Protein AF-A0A4U9D0R1-F1 (afdb_monomer_lite)

Sequence (81 aa):
MKQSIVKWLFELNAKQREVLARRFGLLGYEAATLEDVGREIGLTRERVRQIQVEGLRPPAGNPAGSGAEHRSAIPRIRHFS

InterPro domains:
  IPR000943 RNA polymerase sigma-70 [PR00046] (12-24)
  IPR000943 RNA polymerase sigma-70 [PR00046] (33-48)
  IPR000943 RNA polymerase sigma-70 [PR00046] (48-59)
  IPR007630 RNA polymerase sigma-70 region 4 [PF04545] (8-57)
  IPR013324 RNA polymerase sigma factor, region 3/4-like [SSF88659] (2-57)
  IPR036388 Winged helix-like DNA-binding domain superfamily [G3DSA:1.10.10.10] (1-59)
  IPR050239 Sigma-70 factor family, RNA polymerase initiation factors [PTHR30603] (1-57)

Radius of gyration: 13.96 Å; chains: 1; bounding box: 34×28×38 Å

pLDDT: mean 70.76, std 18.61, range [37.81, 90.44]

Structure (mmCIF, N/CA/C/O backbone):
data_AF-A0A4U9D0R1-F1
#
_entry.id   AF-A0A4U9D0R1-F1
#
loop_
_atom_site.group_PDB
_atom_site.id
_atom_site.type_symbol
_atom_site.label_atom_id
_atom_site.label_alt_id
_atom_site.label_comp_id
_atom_site.label_asym_id
_atom_site.label_entity_id
_atom_site.label_seq_id
_atom_site.pdbx_PDB_ins_code
_atom_site.Cartn_x
_atom_site.Cartn_y
_atom_site.Cartn_z
_atom_site.occupancy
_atom_site.B_iso_or_equiv
_atom_site.auth_seq_id
_atom_site.auth_comp_id
_ato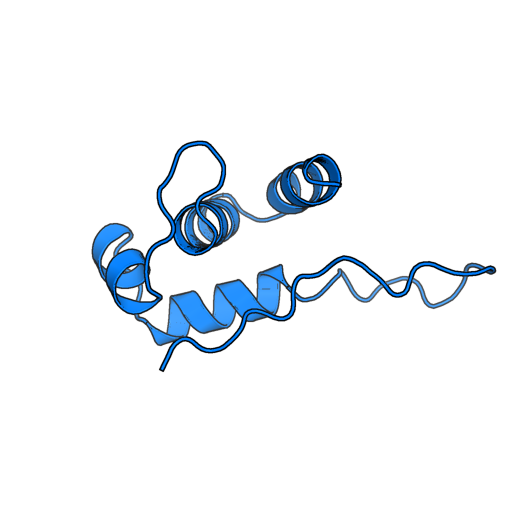m_site.auth_asym_id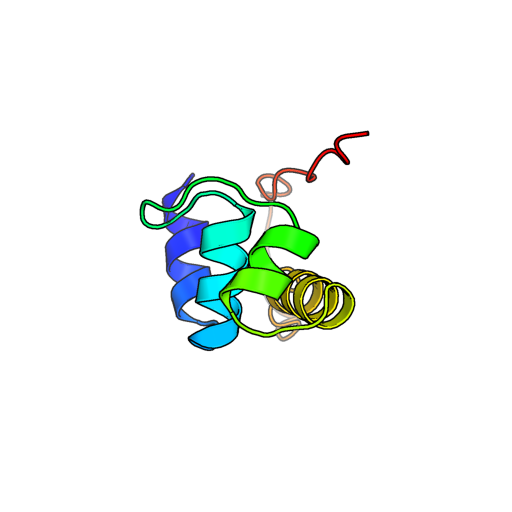
_atom_site.auth_atom_id
_atom_site.pdbx_PDB_model_num
ATOM 1 N N . MET A 1 1 ? -3.214 5.847 -21.000 1.00 46.34 1 MET A N 1
ATOM 2 C CA . MET A 1 1 ? -2.253 6.004 -19.879 1.00 46.34 1 MET A CA 1
ATOM 3 C C . MET A 1 1 ? -2.633 5.273 -18.583 1.00 46.34 1 MET A C 1
ATOM 5 O O . MET A 1 1 ? -1.733 4.747 -17.952 1.00 46.34 1 MET A O 1
ATOM 9 N N . LYS A 1 2 ? -3.912 5.171 -18.170 1.00 50.75 2 LYS A N 1
ATOM 10 C CA . LYS A 1 2 ? -4.291 4.481 -16.908 1.00 50.75 2 LYS A CA 1
ATOM 11 C C . LYS A 1 2 ? -4.118 2.944 -16.909 1.00 50.75 2 LYS A C 1
ATOM 13 O O . LYS A 1 2 ? -4.014 2.352 -15.842 1.00 50.75 2 LYS A O 1
ATOM 18 N N . GLN A 1 3 ? -4.060 2.295 -18.077 1.00 55.19 3 GLN A N 1
ATOM 19 C CA . GLN A 1 3 ? -4.034 0.824 -18.178 1.00 55.19 3 GLN A CA 1
ATOM 20 C C . GLN A 1 3 ? -2.703 0.187 -17.733 1.00 55.19 3 GLN A C 1
ATOM 22 O O . GLN A 1 3 ? -2.709 -0.902 -17.163 1.00 55.19 3 GLN A O 1
ATOM 27 N N . SER A 1 4 ? -1.571 0.875 -17.920 1.00 64.38 4 SER A N 1
ATOM 28 C CA . SER A 1 4 ? -0.248 0.339 -17.561 1.00 64.38 4 SER A CA 1
ATOM 29 C C . SER A 1 4 ? -0.069 0.180 -16.048 1.00 64.38 4 SER A C 1
ATOM 31 O O . SER A 1 4 ? 0.545 -0.781 -15.598 1.00 64.38 4 SER A O 1
ATOM 33 N N . ILE A 1 5 ? -0.668 1.080 -15.261 1.00 65.25 5 ILE A N 1
ATOM 34 C CA . ILE A 1 5 ? -0.629 1.038 -13.791 1.00 65.25 5 ILE A CA 1
ATOM 35 C C . ILE A 1 5 ? -1.413 -0.165 -13.263 1.00 65.25 5 ILE A C 1
ATOM 37 O O . ILE A 1 5 ? -0.941 -0.847 -12.362 1.00 65.25 5 ILE A O 1
ATOM 41 N N . VAL A 1 6 ? -2.580 -0.462 -13.846 1.00 69.75 6 VAL A N 1
ATOM 42 C CA . VAL A 1 6 ? -3.399 -1.616 -13.442 1.00 69.75 6 VAL A CA 1
ATOM 43 C C . VAL A 1 6 ? -2.666 -2.923 -13.732 1.00 69.75 6 VAL A C 1
ATOM 45 O O . VAL A 1 6 ? -2.590 -3.775 -12.856 1.00 69.75 6 VAL A O 1
ATOM 48 N N . LYS A 1 7 ? -2.063 -3.071 -14.917 1.00 73.62 7 LYS A N 1
ATOM 49 C CA . LYS A 1 7 ? -1.295 -4.278 -15.257 1.00 73.62 7 LYS A CA 1
ATOM 50 C C . LYS A 1 7 ? -0.113 -4.492 -14.305 1.00 73.62 7 LYS A C 1
ATOM 52 O O . LYS A 1 7 ? 0.091 -5.603 -13.837 1.00 73.62 7 LYS A O 1
ATOM 57 N N . TRP A 1 8 ? 0.598 -3.424 -13.956 1.00 75.69 8 TRP A N 1
ATOM 58 C CA . TRP A 1 8 ? 1.704 -3.483 -13.002 1.00 75.69 8 TRP A CA 1
ATOM 59 C C . TRP A 1 8 ? 1.254 -3.803 -11.570 1.00 75.69 8 TRP A C 1
ATOM 61 O O . TRP A 1 8 ? 1.860 -4.619 -10.884 1.00 75.69 8 TRP A O 1
ATOM 71 N N . LEU A 1 9 ? 0.120 -3.247 -11.137 1.00 73.19 9 LEU A N 1
ATOM 72 C CA . LEU A 1 9 ? -0.538 -3.617 -9.881 1.00 73.19 9 LEU A CA 1
ATOM 73 C C . LEU A 1 9 ? -0.888 -5.108 -9.820 1.00 73.19 9 LEU A C 1
ATOM 75 O O . LEU A 1 9 ? -0.904 -5.685 -8.731 1.00 73.19 9 LEU A O 1
ATOM 79 N N . PHE A 1 10 ? -1.170 -5.734 -10.966 1.00 76.62 10 PHE A N 1
ATOM 80 C CA . PHE A 1 10 ? -1.408 -7.172 -11.044 1.00 76.62 10 PHE A CA 1
ATOM 81 C C . PHE A 1 10 ? -0.142 -8.019 -10.851 1.00 76.62 10 PHE A C 1
ATOM 83 O O . PHE A 1 10 ? -0.265 -9.150 -10.387 1.00 76.62 10 PHE A O 1
ATOM 90 N N . GLU A 1 11 ? 1.048 -7.470 -11.102 1.00 80.31 11 GLU A N 1
ATOM 91 C CA . GLU A 1 11 ? 2.331 -8.129 -10.807 1.00 80.31 11 GLU A CA 1
ATOM 92 C C . GLU A 1 11 ? 2.736 -8.015 -9.330 1.00 80.31 11 GLU A C 1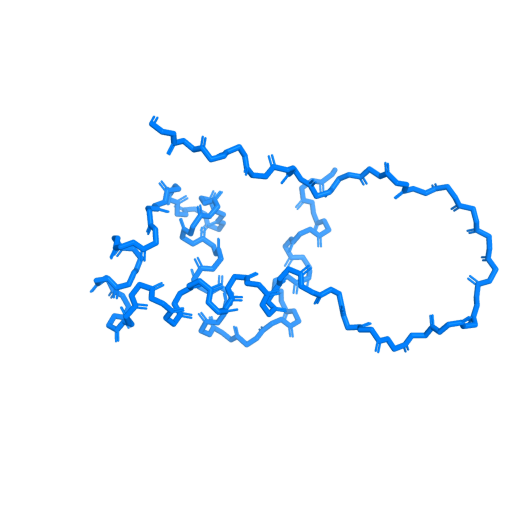
ATOM 94 O O . GLU A 1 11 ? 3.569 -8.780 -8.848 1.00 80.31 11 GLU A O 1
ATOM 99 N N . LEU A 1 12 ? 2.130 -7.084 -8.589 1.00 78.94 12 LEU A N 1
ATOM 100 C CA . LEU A 1 12 ? 2.342 -6.937 -7.153 1.00 78.94 12 LEU A CA 1
ATOM 101 C C . LEU A 1 12 ? 1.508 -7.942 -6.351 1.00 78.94 12 LEU A C 1
ATOM 103 O O . LEU A 1 12 ? 0.415 -8.357 -6.757 1.00 78.94 12 LEU A O 1
ATOM 107 N N . ASN A 1 13 ? 1.996 -8.265 -5.149 1.00 83.69 13 ASN A N 1
ATOM 108 C CA . ASN A 1 13 ? 1.267 -9.101 -4.200 1.00 83.69 13 ASN A CA 1
ATOM 109 C C . ASN A 1 13 ? -0.100 -8.491 -3.872 1.00 83.69 13 ASN A C 1
ATOM 111 O O . ASN A 1 13 ? -0.228 -7.270 -3.775 1.00 83.69 13 ASN A O 1
ATOM 115 N N . ALA A 1 14 ? -1.103 -9.333 -3.602 1.00 83.94 14 ALA A N 1
ATOM 116 C CA . ALA A 1 14 ? -2.472 -8.896 -3.304 1.00 83.94 14 ALA A CA 1
ATOM 117 C C . ALA A 1 14 ? -2.529 -7.786 -2.235 1.00 83.94 14 ALA A C 1
ATOM 119 O O . ALA A 1 14 ? -3.212 -6.782 -2.410 1.00 83.94 14 ALA A O 1
ATOM 120 N N . LYS A 1 15 ? -1.712 -7.906 -1.180 1.00 84.06 15 LYS A N 1
ATOM 121 C CA . LYS A 1 15 ? -1.628 -6.915 -0.097 1.00 84.06 15 LYS A CA 1
ATOM 122 C C . LYS A 1 15 ? -1.015 -5.581 -0.544 1.00 84.06 15 LYS A C 1
ATOM 124 O O . LYS A 1 15 ? -1.446 -4.524 -0.099 1.00 84.06 15 LYS A O 1
ATOM 129 N N . GLN A 1 16 ? -0.026 -5.618 -1.439 1.00 84.75 16 GLN A N 1
ATOM 130 C CA . GLN A 1 16 ? 0.597 -4.414 -1.997 1.00 84.75 16 GLN A CA 1
ATOM 131 C C . GLN A 1 16 ? -0.333 -3.722 -2.995 1.00 84.75 16 GLN A C 1
ATOM 133 O O . GLN A 1 16 ? -0.491 -2.503 -2.954 1.00 84.75 16 GLN A O 1
ATOM 138 N N . ARG A 1 17 ? -0.995 -4.513 -3.846 1.00 87.44 17 ARG A N 1
ATOM 139 C CA . ARG A 1 17 ? -2.027 -4.044 -4.767 1.00 87.44 17 ARG A CA 1
ATOM 140 C C . ARG A 1 17 ? -3.136 -3.320 -4.025 1.00 87.44 17 ARG A C 1
ATOM 142 O O . ARG A 1 17 ? -3.510 -2.236 -4.445 1.00 87.44 17 ARG A O 1
ATOM 149 N N . GLU A 1 18 ? -3.632 -3.892 -2.935 1.00 87.31 18 GLU A N 1
ATOM 150 C CA . GLU A 1 18 ? -4.719 -3.299 -2.157 1.0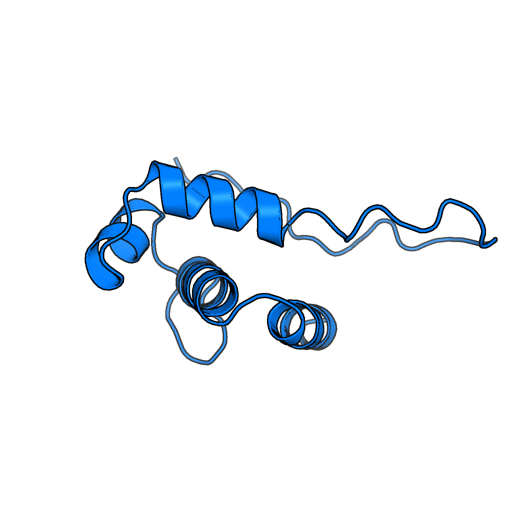0 87.31 18 GLU A CA 1
ATOM 151 C C . GLU A 1 18 ? -4.311 -1.977 -1.499 1.00 87.31 18 GLU A C 1
ATOM 153 O O . GLU A 1 18 ? -5.028 -0.984 -1.618 1.00 87.31 18 GLU A O 1
ATOM 158 N N . VAL A 1 19 ? -3.114 -1.924 -0.902 1.00 88.31 19 VAL A N 1
ATOM 159 C CA . VAL A 1 19 ? -2.532 -0.683 -0.363 1.00 88.31 19 VAL A CA 1
ATOM 160 C C . VAL A 1 19 ? -2.480 0.410 -1.425 1.00 88.31 19 VAL A C 1
ATOM 162 O O . VAL A 1 19 ? -2.916 1.534 -1.189 1.00 88.31 19 VAL A O 1
ATOM 165 N N . LEU A 1 20 ? -1.931 0.094 -2.597 1.00 85.38 20 LEU A N 1
ATOM 166 C CA . LEU A 1 20 ? -1.782 1.059 -3.679 1.00 85.38 20 LEU A CA 1
ATOM 167 C C . LEU A 1 20 ? -3.141 1.432 -4.276 1.00 85.38 20 LEU A C 1
ATOM 169 O O . LEU A 1 20 ? -3.378 2.602 -4.551 1.00 85.38 20 LEU A O 1
ATOM 173 N N . ALA A 1 21 ? -4.052 0.474 -4.437 1.00 87.06 21 ALA A N 1
ATOM 174 C CA . ALA A 1 21 ? -5.379 0.730 -4.970 1.00 87.06 21 ALA A CA 1
ATOM 175 C C . ALA A 1 21 ? -6.151 1.713 -4.087 1.00 87.06 21 ALA A C 1
ATOM 177 O O . ALA A 1 21 ? -6.623 2.725 -4.593 1.00 87.06 21 ALA A O 1
ATOM 178 N N . ARG A 1 22 ? -6.168 1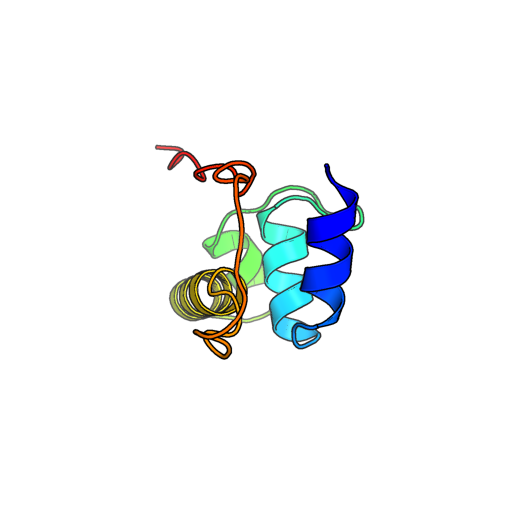.498 -2.769 1.00 88.62 22 ARG A N 1
ATOM 179 C CA . ARG A 1 22 ? -6.776 2.440 -1.819 1.00 88.62 22 ARG A CA 1
ATOM 180 C C . ARG A 1 22 ? -6.036 3.772 -1.778 1.00 88.62 22 ARG A C 1
ATOM 182 O O . ARG A 1 22 ? -6.641 4.831 -1.793 1.00 88.62 22 ARG A O 1
ATOM 189 N N . ARG A 1 23 ? -4.705 3.759 -1.803 1.00 85.62 23 ARG A N 1
ATOM 190 C CA . ARG A 1 23 ? -3.920 4.999 -1.732 1.00 85.62 23 ARG A CA 1
ATOM 191 C C . ARG A 1 23 ? -4.083 5.901 -2.957 1.00 85.62 23 ARG A C 1
ATOM 193 O O . ARG A 1 23 ? -4.031 7.120 -2.840 1.00 85.62 23 ARG A O 1
ATOM 200 N N . PHE A 1 24 ? -4.221 5.312 -4.140 1.00 82.94 24 PHE A N 1
ATOM 201 C CA . PHE A 1 24 ? -4.335 6.045 -5.402 1.00 82.94 24 PHE A CA 1
ATOM 202 C C . PHE A 1 24 ? -5.776 6.170 -5.909 1.00 82.94 24 PHE A C 1
ATOM 204 O O . PHE A 1 24 ? -5.978 6.744 -6.978 1.00 82.94 24 PHE A O 1
ATOM 211 N N . GLY A 1 25 ? -6.756 5.636 -5.178 1.00 84.88 25 GLY A N 1
ATOM 212 C CA . GLY A 1 25 ? -8.152 5.610 -5.605 1.00 84.88 25 GLY A CA 1
ATOM 213 C C . GLY A 1 25 ? -8.363 4.815 -6.900 1.00 84.88 25 GLY A C 1
ATOM 214 O O . GLY A 1 25 ? -8.973 5.286 -7.859 1.00 84.88 25 GLY A O 1
ATOM 215 N N . LEU A 1 26 ? -7.753 3.634 -6.981 1.00 82.44 26 LEU A N 1
ATOM 216 C CA . LEU A 1 26 ? -7.830 2.727 -8.126 1.00 82.44 26 LEU A CA 1
ATOM 217 C C . LEU A 1 26 ? -8.761 1.558 -7.800 1.00 82.44 26 LEU A C 1
ATOM 219 O O . LEU A 1 26 ? -9.059 1.300 -6.641 1.00 82.44 26 LEU A O 1
ATOM 223 N N . LEU A 1 27 ? -9.198 0.818 -8.824 1.00 78.44 27 LEU A N 1
ATOM 224 C CA . LEU A 1 27 ? -10.092 -0.346 -8.675 1.00 78.44 27 LEU A CA 1
ATOM 225 C C . LEU A 1 27 ? -11.437 -0.033 -7.986 1.00 78.44 27 LEU A C 1
ATOM 227 O O . LEU A 1 27 ? -12.062 -0.931 -7.435 1.00 78.44 27 LEU A O 1
ATOM 231 N N . GLY A 1 28 ? -11.893 1.222 -8.039 1.00 79.88 28 GLY A N 1
ATOM 232 C CA . GLY A 1 28 ? -13.153 1.650 -7.422 1.00 79.88 28 GLY A CA 1
ATOM 233 C C . GLY A 1 28 ? -13.033 2.087 -5.961 1.00 79.88 28 GLY A C 1
ATOM 234 O O . GLY A 1 28 ? -14.046 2.421 -5.359 1.00 79.88 28 GLY A O 1
ATOM 235 N N . TYR A 1 29 ? -11.820 2.124 -5.402 1.00 84.75 29 TYR A N 1
ATOM 236 C CA . TYR A 1 29 ? -11.567 2.751 -4.106 1.00 84.75 29 TYR A CA 1
ATOM 237 C C . TYR A 1 29 ? -11.416 4.269 -4.245 1.00 84.75 29 TYR A C 1
ATOM 239 O O . TYR A 1 29 ? -11.004 4.764 -5.295 1.00 84.75 29 TYR A O 1
ATOM 247 N N . GLU A 1 30 ? -11.699 5.005 -3.172 1.00 83.31 30 GLU A N 1
ATOM 248 C CA . GLU A 1 30 ? -11.327 6.416 -3.058 1.00 83.31 30 GLU A CA 1
ATOM 249 C C . GLU A 1 30 ? -9.876 6.558 -2.599 1.00 83.31 30 GLU A C 1
ATOM 251 O O . GLU A 1 30 ? -9.341 5.679 -1.924 1.00 83.31 30 GLU A O 1
ATOM 256 N N . ALA A 1 31 ? -9.224 7.655 -2.990 1.00 85.62 31 ALA A N 1
ATOM 257 C CA . ALA A 1 31 ? -7.845 7.919 -2.603 1.00 85.62 31 ALA A CA 1
ATOM 258 C C . ALA A 1 31 ? -7.764 8.220 -1.099 1.00 85.62 31 ALA A C 1
ATOM 260 O O . ALA A 1 31 ? -8.224 9.263 -0.642 1.00 85.62 31 ALA A O 1
ATOM 261 N N . ALA A 1 32 ? -7.153 7.310 -0.345 1.00 88.56 32 ALA A N 1
ATOM 262 C CA . ALA A 1 32 ? -7.014 7.400 1.104 1.00 88.56 32 ALA A CA 1
ATOM 263 C C . ALA A 1 32 ? -5.575 7.729 1.544 1.00 88.56 32 ALA A C 1
ATOM 265 O O . ALA A 1 32 ? -4.595 7.493 0.825 1.00 88.56 32 ALA A O 1
ATOM 266 N N . THR A 1 33 ? -5.433 8.274 2.756 1.00 89.56 33 THR A N 1
ATOM 267 C CA . THR A 1 33 ? -4.122 8.610 3.329 1.00 89.56 33 THR A CA 1
ATOM 268 C C . THR A 1 33 ? -3.360 7.350 3.757 1.00 89.56 33 THR A C 1
ATOM 270 O O . THR A 1 33 ? -3.937 6.282 3.939 1.00 89.56 33 THR A O 1
ATOM 273 N N . LEU A 1 34 ? -2.039 7.452 3.960 1.00 87.44 34 LEU A N 1
ATOM 274 C CA . LEU A 1 34 ? -1.239 6.327 4.479 1.00 87.44 34 LEU A CA 1
ATOM 275 C C . LEU A 1 34 ? -1.751 5.813 5.833 1.00 87.44 34 LEU A C 1
ATOM 277 O O . LEU A 1 34 ? -1.581 4.637 6.148 1.00 87.44 34 LEU A O 1
ATOM 281 N N . GLU A 1 35 ? -2.324 6.710 6.630 1.00 89.00 35 GLU A N 1
ATOM 282 C CA . GLU A 1 35 ? -2.839 6.414 7.959 1.00 89.00 35 GLU A CA 1
ATOM 283 C C . GLU A 1 35 ? -4.205 5.731 7.881 1.00 89.00 35 GLU A C 1
ATOM 285 O O . GLU A 1 35 ? -4.382 4.682 8.496 1.00 89.00 35 GLU A O 1
ATOM 290 N N . ASP A 1 36 ? -5.115 6.241 7.043 1.00 89.62 36 ASP A N 1
ATOM 291 C CA . ASP A 1 36 ? -6.425 5.623 6.801 1.00 89.62 36 ASP A CA 1
ATOM 292 C C . ASP A 1 36 ? -6.284 4.235 6.184 1.00 89.62 36 ASP A C 1
ATOM 294 O O . ASP A 1 36 ? -6.849 3.270 6.698 1.00 89.62 36 ASP A O 1
ATOM 298 N N . VAL A 1 37 ? -5.451 4.110 5.142 1.00 89.50 37 VAL A N 1
ATOM 299 C CA . VAL A 1 37 ? -5.138 2.812 4.538 1.00 89.50 37 VAL A CA 1
ATOM 300 C C . VAL A 1 37 ? -4.566 1.890 5.607 1.00 89.50 37 VAL A C 1
ATOM 302 O O . VAL A 1 37 ? -5.064 0.788 5.777 1.00 89.50 37 VAL A O 1
ATOM 305 N N . GLY A 1 38 ? -3.579 2.336 6.390 1.00 89.94 38 GLY A N 1
ATOM 306 C CA . GLY A 1 38 ? -3.017 1.530 7.476 1.00 89.94 38 GLY A CA 1
ATOM 307 C C . GLY A 1 38 ? -4.075 1.034 8.464 1.00 89.94 38 GLY A C 1
ATOM 308 O O . GLY A 1 38 ? -4.121 -0.158 8.772 1.00 89.94 38 GLY A O 1
ATOM 309 N N . ARG A 1 39 ? -4.980 1.917 8.892 1.00 89.75 39 ARG A N 1
ATOM 310 C CA . ARG A 1 39 ? -6.063 1.583 9.822 1.00 89.75 39 ARG A CA 1
ATOM 311 C C . ARG A 1 39 ? -7.034 0.551 9.245 1.00 89.75 39 ARG A C 1
ATOM 313 O O . ARG A 1 39 ? -7.429 -0.357 9.966 1.00 89.75 39 ARG A O 1
ATOM 320 N N . GLU A 1 40 ? -7.395 0.656 7.968 1.00 87.19 40 GLU A N 1
ATOM 321 C CA . GLU A 1 40 ? -8.380 -0.236 7.339 1.00 87.19 40 GLU A CA 1
ATOM 322 C C . GLU A 1 40 ? -7.869 -1.660 7.077 1.00 87.19 40 GLU A C 1
ATOM 324 O O . GLU A 1 40 ? -8.614 -2.621 7.243 1.00 87.19 40 GLU A O 1
ATOM 329 N N . ILE A 1 41 ? -6.602 -1.821 6.684 1.00 84.44 41 ILE A N 1
ATOM 330 C CA . ILE A 1 41 ? -5.990 -3.140 6.395 1.00 84.44 41 ILE A CA 1
ATOM 331 C C . ILE A 1 41 ? -5.116 -3.666 7.547 1.00 84.44 41 ILE A C 1
ATOM 333 O O . ILE A 1 41 ? -4.410 -4.668 7.387 1.00 84.44 41 ILE A O 1
ATOM 337 N N . GLY A 1 42 ? -5.139 -2.999 8.705 1.00 88.81 42 GLY A N 1
ATOM 338 C CA . GLY A 1 42 ? -4.391 -3.406 9.898 1.00 88.81 42 GLY A CA 1
ATOM 339 C C . GLY A 1 42 ? -2.871 -3.338 9.721 1.00 88.81 42 GLY A C 1
ATOM 340 O O . GLY A 1 42 ? -2.140 -4.196 10.215 1.00 88.81 42 GLY A O 1
ATOM 341 N N . LEU A 1 43 ? -2.383 -2.350 8.971 1.00 88.69 43 LEU A N 1
ATOM 342 C CA . LEU A 1 43 ? -0.962 -2.078 8.778 1.00 88.69 43 LEU A CA 1
ATOM 343 C C . LEU A 1 43 ? -0.558 -0.778 9.470 1.00 88.69 43 LEU A C 1
ATOM 345 O O . LEU A 1 43 ? -1.316 0.182 9.554 1.00 88.69 43 LEU A O 1
ATOM 349 N N . THR A 1 44 ? 0.691 -0.702 9.917 1.00 90.44 44 THR A N 1
ATOM 350 C CA . THR A 1 44 ? 1.236 0.572 10.388 1.00 90.44 44 THR A CA 1
ATOM 351 C C . THR A 1 44 ? 1.426 1.527 9.210 1.00 90.44 44 THR A C 1
ATOM 353 O O . THR A 1 44 ? 1.758 1.100 8.101 1.00 90.44 44 THR A O 1
ATOM 356 N N . ARG A 1 45 ? 1.292 2.835 9.456 1.00 88.81 45 ARG A N 1
ATOM 357 C CA . ARG A 1 45 ? 1.565 3.891 8.464 1.00 88.81 45 ARG A CA 1
ATOM 358 C C . ARG A 1 45 ? 2.905 3.686 7.750 1.00 88.81 45 ARG A C 1
ATOM 360 O O . ARG A 1 45 ?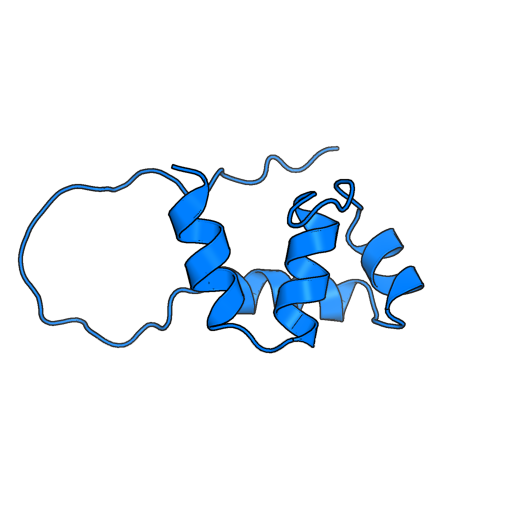 3.000 3.850 6.534 1.00 88.81 45 ARG A O 1
ATOM 367 N N . GLU A 1 46 ? 3.934 3.289 8.496 1.00 88.75 46 GLU A N 1
ATOM 368 C CA . GLU A 1 46 ? 5.255 3.035 7.927 1.00 88.75 46 GLU A CA 1
ATOM 369 C C . GLU A 1 46 ? 5.264 1.792 7.029 1.00 88.75 46 GLU A C 1
ATOM 371 O O . GLU A 1 46 ? 5.863 1.818 5.956 1.00 88.75 46 GLU A O 1
ATOM 376 N N . ARG A 1 47 ? 4.525 0.728 7.374 1.00 87.19 47 ARG A N 1
ATOM 377 C CA . ARG A 1 47 ? 4.398 -0.444 6.497 1.00 87.19 47 ARG A CA 1
ATOM 378 C C . ARG A 1 47 ? 3.703 -0.099 5.180 1.00 87.19 47 ARG A C 1
ATOM 380 O O . ARG A 1 47 ? 4.140 -0.570 4.134 1.00 87.19 47 ARG A O 1
ATOM 387 N N . VAL A 1 48 ? 2.677 0.750 5.215 1.00 88.62 48 VAL A N 1
ATOM 388 C CA . VAL A 1 48 ? 1.995 1.258 4.012 1.00 88.62 48 VAL A CA 1
ATOM 389 C C . VAL A 1 48 ? 2.957 2.082 3.148 1.00 88.62 48 VAL A C 1
ATOM 391 O O . VAL A 1 48 ? 2.997 1.909 1.930 1.00 88.62 48 VAL A O 1
ATOM 394 N N . ARG A 1 49 ? 3.792 2.929 3.767 1.00 87.00 49 ARG A N 1
ATOM 395 C CA . ARG A 1 49 ? 4.827 3.703 3.065 1.00 87.00 49 ARG A CA 1
ATOM 396 C C . ARG A 1 49 ? 5.886 2.807 2.420 1.00 87.00 49 ARG A C 1
ATOM 398 O O . ARG A 1 49 ? 6.238 3.041 1.268 1.00 87.00 49 ARG A O 1
ATOM 405 N N . GLN A 1 50 ? 6.371 1.787 3.125 1.00 86.94 50 GLN A N 1
ATOM 406 C CA . GLN A 1 50 ? 7.325 0.817 2.573 1.00 86.94 50 GLN A CA 1
ATOM 407 C C . GLN A 1 50 ? 6.730 0.118 1.349 1.00 86.94 50 GLN A C 1
ATOM 409 O O . GLN A 1 50 ? 7.312 0.185 0.273 1.00 86.94 50 GLN A O 1
ATOM 414 N N . ILE A 1 51 ? 5.506 -0.405 1.467 1.00 86.19 51 ILE A N 1
ATOM 415 C CA . ILE A 1 51 ? 4.782 -1.044 0.360 1.00 86.19 51 ILE A CA 1
ATOM 416 C C . ILE A 1 51 ? 4.616 -0.104 -0.832 1.00 86.19 51 ILE A C 1
ATOM 418 O O . ILE A 1 51 ? 4.742 -0.527 -1.977 1.00 86.19 51 ILE A O 1
ATOM 422 N N . GLN A 1 52 ? 4.346 1.174 -0.579 1.00 82.81 52 GLN A N 1
ATOM 423 C CA . GLN A 1 52 ? 4.265 2.163 -1.637 1.00 82.81 52 GLN A CA 1
ATOM 424 C C . GLN A 1 52 ? 5.606 2.334 -2.359 1.00 82.81 52 GLN A C 1
ATOM 426 O O . GLN A 1 52 ? 5.620 2.408 -3.581 1.00 82.81 52 GLN A O 1
ATOM 431 N N . VAL A 1 53 ? 6.722 2.430 -1.635 1.00 83.12 53 VAL A N 1
ATOM 432 C CA . VAL A 1 53 ? 8.052 2.580 -2.249 1.00 83.12 53 VAL A CA 1
ATOM 433 C C . VAL A 1 53 ? 8.463 1.299 -2.975 1.00 83.12 53 VAL A C 1
ATOM 435 O O . VAL A 1 53 ? 8.950 1.376 -4.097 1.00 83.12 53 VAL A O 1
ATOM 438 N N . GLU A 1 54 ? 8.220 0.134 -2.373 1.00 80.62 54 GLU A N 1
ATOM 439 C CA . GLU A 1 54 ? 8.457 -1.183 -2.971 1.00 80.62 54 GLU A CA 1
ATOM 440 C C . GLU A 1 54 ? 7.642 -1.360 -4.255 1.00 80.62 54 GLU A C 1
ATOM 442 O O . GLU A 1 54 ? 8.185 -1.746 -5.283 1.00 80.62 54 GLU A O 1
ATOM 447 N N . GLY A 1 55 ? 6.357 -1.010 -4.216 1.00 74.00 55 GLY A N 1
ATOM 448 C CA . GLY A 1 55 ? 5.457 -1.089 -5.357 1.00 74.00 55 GLY A CA 1
ATOM 449 C C . GLY A 1 55 ? 5.658 0.016 -6.388 1.00 74.00 55 GLY A C 1
ATOM 450 O O . GLY A 1 55 ? 5.167 -0.132 -7.494 1.00 74.00 55 GLY A O 1
ATOM 451 N N . LEU A 1 56 ? 6.361 1.107 -6.051 1.00 70.94 56 LEU A N 1
ATOM 452 C CA . LEU A 1 56 ? 6.781 2.146 -6.997 1.00 70.94 56 LEU A CA 1
ATOM 453 C C . LEU A 1 56 ? 8.170 1.890 -7.590 1.00 70.94 56 LEU A C 1
ATOM 455 O O . LEU A 1 56 ? 8.562 2.583 -8.529 1.00 70.94 56 LEU A O 1
ATOM 459 N N . ARG A 1 57 ? 8.920 0.925 -7.051 1.00 67.31 57 ARG A N 1
ATOM 460 C CA . ARG A 1 57 ? 10.206 0.508 -7.596 1.00 67.31 57 ARG A CA 1
ATOM 461 C C . ARG A 1 57 ? 9.915 -0.454 -8.748 1.00 67.31 57 ARG A C 1
ATOM 463 O O . ARG A 1 57 ? 9.427 -1.555 -8.499 1.00 67.31 57 ARG A O 1
ATOM 470 N N . PRO A 1 58 ? 10.196 -0.080 -10.009 1.00 55.81 58 PRO A N 1
ATOM 471 C CA . PRO A 1 58 ? 10.170 -1.054 -11.093 1.00 55.81 58 PRO A CA 1
ATOM 472 C C . PRO A 1 58 ? 11.110 -2.207 -10.713 1.00 55.81 58 PRO A C 1
ATOM 474 O O . PRO A 1 58 ? 12.133 -1.928 -10.072 1.00 55.81 58 PRO A O 1
ATOM 477 N N . PRO A 1 59 ? 10.817 -3.469 -11.073 1.00 50.94 59 PRO A N 1
ATOM 478 C CA . PRO A 1 59 ? 11.768 -4.558 -10.893 1.00 50.94 59 PRO A CA 1
ATOM 479 C C . PRO A 1 59 ? 13.061 -4.167 -11.617 1.00 50.94 59 PRO A C 1
ATOM 481 O O . PRO A 1 59 ? 13.138 -4.155 -12.843 1.00 50.94 59 PRO A O 1
ATOM 484 N N . ALA A 1 60 ? 14.060 -3.727 -10.855 1.00 57.38 60 ALA A N 1
ATOM 485 C CA . ALA A 1 60 ? 15.345 -3.321 -11.389 1.00 57.38 60 ALA A CA 1
ATOM 486 C C . ALA A 1 60 ? 16.063 -4.598 -11.827 1.00 57.38 60 ALA A C 1
ATOM 488 O O . ALA A 1 60 ? 16.684 -5.275 -11.012 1.00 57.38 60 ALA A O 1
ATOM 489 N N . GLY A 1 61 ? 15.891 -4.954 -13.099 1.00 47.22 61 GLY A N 1
ATOM 490 C CA . GLY A 1 61 ? 16.339 -6.235 -13.624 1.00 47.22 61 GLY A CA 1
ATOM 491 C C . GLY A 1 61 ? 16.300 -6.364 -15.142 1.00 47.22 61 GLY A C 1
ATOM 492 O O . GLY A 1 61 ? 15.998 -7.446 -15.623 1.00 47.22 61 GLY A O 1
ATOM 493 N N . ASN A 1 62 ? 16.617 -5.305 -15.896 1.00 45.00 62 ASN A N 1
ATOM 494 C CA . ASN A 1 62 ? 17.365 -5.475 -17.148 1.00 45.00 62 ASN A CA 1
ATOM 495 C C . ASN A 1 62 ? 18.125 -4.182 -17.534 1.00 45.00 62 ASN A C 1
ATOM 497 O O . ASN A 1 62 ? 17.487 -3.218 -17.956 1.00 45.00 62 ASN A O 1
ATOM 501 N N . PRO A 1 63 ? 19.467 -4.124 -17.403 1.00 50.38 63 PRO A N 1
ATOM 502 C CA . PRO A 1 63 ? 20.279 -3.039 -17.959 1.00 50.38 63 PRO A CA 1
ATOM 503 C C . PRO A 1 63 ? 20.647 -3.217 -19.448 1.00 50.38 63 PRO A C 1
ATOM 505 O O . PRO A 1 63 ? 21.408 -2.410 -19.972 1.00 50.38 63 PRO A O 1
ATOM 508 N N . ALA A 1 64 ? 20.130 -4.224 -20.159 1.00 49.03 64 ALA A N 1
ATOM 509 C CA . ALA A 1 64 ? 20.444 -4.458 -21.569 1.00 49.03 64 ALA A CA 1
ATOM 510 C C . ALA A 1 64 ? 19.178 -4.431 -22.438 1.00 49.03 64 ALA A C 1
ATOM 512 O O . ALA A 1 64 ? 18.406 -5.387 -22.480 1.00 49.03 64 ALA A O 1
ATOM 513 N N . GLY A 1 65 ? 18.967 -3.326 -23.149 1.00 40.69 65 GLY A N 1
ATOM 514 C CA . GLY A 1 65 ? 17.851 -3.204 -24.082 1.00 40.69 65 GLY A CA 1
ATOM 515 C C . GLY A 1 65 ? 17.616 -1.771 -24.519 1.00 40.69 65 GLY A C 1
ATOM 516 O O . GLY A 1 65 ? 16.684 -1.132 -24.056 1.00 40.69 65 GLY A O 1
ATOM 517 N N . SER A 1 66 ? 18.533 -1.282 -25.346 1.00 43.91 66 SER A N 1
ATOM 518 C CA . SER A 1 66 ? 18.353 -0.303 -26.416 1.00 43.91 66 SER A CA 1
ATOM 519 C C . SER A 1 66 ? 17.043 0.486 -26.468 1.00 43.91 66 SER A C 1
ATOM 521 O O . SER A 1 66 ? 15.966 -0.069 -26.653 1.00 43.91 66 SER A O 1
ATOM 523 N N . GLY A 1 67 ? 17.203 1.806 -26.541 1.00 41.22 67 GLY A N 1
ATOM 524 C CA . GLY A 1 67 ? 16.281 2.639 -27.298 1.00 41.22 67 GLY A CA 1
ATOM 525 C C . GLY A 1 67 ? 15.190 3.298 -26.469 1.00 41.22 67 GLY A C 1
ATOM 526 O O . GLY A 1 67 ? 14.136 2.732 -26.228 1.00 41.22 67 GLY A O 1
ATOM 527 N N . ALA A 1 68 ? 15.449 4.572 -26.192 1.00 42.81 68 ALA A N 1
ATOM 528 C CA . ALA A 1 68 ? 14.525 5.638 -26.545 1.00 42.81 68 ALA A CA 1
ATOM 529 C C . ALA A 1 68 ? 13.266 5.859 -25.662 1.00 42.81 68 ALA A C 1
ATOM 531 O O . ALA A 1 68 ? 12.357 5.050 -25.530 1.00 42.81 68 ALA A O 1
ATOM 532 N N . GLU A 1 69 ? 13.235 7.068 -25.091 1.00 44.41 69 GLU A N 1
ATOM 533 C CA . GLU A 1 69 ? 12.058 7.944 -25.021 1.00 44.41 69 GLU A CA 1
ATOM 534 C C . GLU A 1 69 ? 10.737 7.421 -24.415 1.00 44.41 69 GLU A C 1
ATOM 536 O O . GLU A 1 69 ? 9.719 7.296 -25.082 1.00 44.41 69 GLU A O 1
ATOM 541 N N . HIS A 1 70 ? 10.676 7.298 -23.084 1.00 43.28 70 HIS A N 1
ATOM 542 C CA . HIS A 1 70 ? 9.438 7.644 -22.360 1.00 43.28 70 HIS A CA 1
ATOM 543 C C . HIS A 1 70 ? 9.702 7.968 -20.885 1.00 43.28 70 HIS A C 1
ATOM 545 O O . HIS A 1 70 ? 9.284 7.278 -19.958 1.00 43.28 70 HIS A O 1
ATOM 551 N N . ARG A 1 71 ? 10.402 9.080 -20.636 1.00 42.66 71 ARG A N 1
ATOM 552 C CA . ARG A 1 71 ? 10.420 9.719 -19.311 1.00 42.66 71 ARG A CA 1
ATOM 553 C C . ARG A 1 71 ? 9.110 10.475 -19.086 1.00 42.66 71 ARG A C 1
ATOM 555 O O . ARG A 1 71 ? 9.095 11.698 -19.043 1.00 42.66 71 ARG A O 1
ATOM 562 N N . SER A 1 72 ? 7.995 9.767 -18.975 1.00 47.88 72 SER A N 1
ATOM 563 C CA . SER A 1 72 ? 6.750 10.355 -18.486 1.00 47.88 72 SER A CA 1
ATOM 564 C C . SER A 1 72 ? 5.834 9.260 -17.956 1.00 47.88 72 SER A C 1
ATOM 566 O O . SER A 1 72 ? 5.791 8.174 -18.522 1.00 47.88 72 SER A O 1
ATOM 568 N N . ALA A 1 73 ? 5.073 9.589 -16.911 1.00 43.38 73 ALA A N 1
ATOM 569 C CA . ALA A 1 73 ? 3.918 8.843 -16.393 1.00 43.38 73 ALA A CA 1
ATOM 570 C C . ALA A 1 73 ? 4.074 7.958 -15.144 1.00 43.38 73 ALA A C 1
ATOM 572 O O . ALA A 1 73 ? 3.280 7.039 -14.963 1.00 43.38 73 ALA A O 1
ATOM 573 N N . ILE A 1 74 ? 4.940 8.312 -14.192 1.00 46.47 74 ILE A N 1
ATOM 574 C CA . ILE A 1 74 ? 4.520 8.159 -12.787 1.00 46.47 74 ILE A CA 1
ATOM 575 C C . ILE A 1 74 ? 4.194 9.567 -12.286 1.00 46.47 74 ILE A C 1
ATOM 577 O O . ILE A 1 74 ? 5.103 10.400 -12.237 1.00 46.47 74 ILE A O 1
ATOM 581 N N . PRO A 1 75 ? 2.923 9.887 -11.969 1.00 41.12 75 PRO A N 1
ATOM 582 C CA . PRO A 1 75 ? 2.582 11.179 -11.403 1.00 41.12 75 PRO A CA 1
ATOM 583 C C . PRO A 1 75 ? 3.401 11.341 -10.129 1.00 41.12 75 PRO A C 1
ATOM 585 O O . PRO A 1 75 ? 3.288 10.542 -9.199 1.00 41.12 75 PRO A O 1
ATOM 588 N N . ARG A 1 76 ? 4.270 12.353 -10.110 1.00 43.72 76 ARG A N 1
ATOM 589 C CA . ARG A 1 76 ? 4.989 12.775 -8.914 1.00 43.72 76 ARG A CA 1
ATOM 590 C C . ARG A 1 76 ? 3.908 13.117 -7.894 1.00 43.72 76 ARG A C 1
ATOM 592 O O . ARG A 1 76 ? 3.215 14.118 -8.048 1.00 43.72 76 ARG A O 1
ATOM 599 N N . ILE A 1 77 ? 3.690 12.215 -6.942 1.00 49.94 77 ILE A N 1
ATOM 600 C CA . ILE A 1 77 ? 2.626 12.316 -5.947 1.00 49.94 77 ILE A CA 1
ATOM 601 C C . ILE A 1 77 ? 2.950 13.551 -5.129 1.00 49.94 77 ILE A C 1
ATOM 603 O O . ILE A 1 77 ? 3.883 13.559 -4.323 1.00 49.94 77 ILE A O 1
ATOM 607 N N . ARG A 1 78 ? 2.249 14.632 -5.452 1.00 41.81 78 ARG A N 1
ATOM 608 C CA . ARG A 1 78 ? 2.353 15.914 -4.778 1.00 41.81 78 ARG A CA 1
ATOM 609 C C . ARG A 1 78 ? 2.016 15.626 -3.319 1.00 41.81 78 ARG A C 1
ATOM 611 O O . ARG A 1 78 ? 0.945 15.094 -3.037 1.00 41.81 78 ARG A O 1
ATOM 618 N N . HIS A 1 79 ? 2.980 15.857 -2.431 1.00 40.25 79 HIS A N 1
ATOM 619 C CA . HIS A 1 79 ? 2.733 15.833 -0.996 1.00 40.25 79 HIS A CA 1
ATOM 620 C C . HIS A 1 79 ? 1.622 16.850 -0.744 1.00 40.25 79 HIS A C 1
ATOM 622 O O . HIS A 1 79 ? 1.830 18.044 -0.949 1.00 40.25 79 HIS A O 1
ATOM 628 N N . PHE A 1 80 ? 0.432 16.356 -0.412 1.00 37.81 80 PHE A N 1
ATOM 629 C CA . PHE A 1 80 ? -0.622 17.184 0.145 1.00 37.81 80 PHE A CA 1
ATOM 630 C C . PHE A 1 80 ? -0.159 17.527 1.562 1.00 37.81 80 PHE A C 1
ATOM 632 O O . PHE A 1 80 ? -0.040 16.635 2.406 1.00 37.81 80 PHE A O 1
ATOM 639 N N . SER A 1 81 ? 0.249 18.784 1.734 1.00 40.75 81 SER A N 1
ATOM 640 C CA . SER A 1 81 ? 0.298 19.446 3.034 1.00 40.75 81 SER A CA 1
ATOM 641 C C . SER A 1 81 ? -1.086 19.971 3.378 1.00 40.75 81 SER A C 1
ATOM 643 O O . SER A 1 81 ? -1.882 20.171 2.432 1.00 40.75 81 SER A O 1
#

Organism: Raoultella terrigena (NCBI:txid577)

Foldseek 3Di:
DVPVLVVLLVVDDPLLSQLVCQCVVHPPHDRDQLPVSCVVVVHDSVVSVVSVVVSVDDPPPDPDDDDDDDPDDPPPPPPDD

Secondary structure (DSSP, 8-state):
-THHHHHHHHHS-HHHHHHHHHHHT-TT-----HHHHHHHHT--HHHHHHHHHHHHS----------------S-------